Protein AF-A0A0K0FLI2-F1 (afdb_monomer_lite)

Sequence (120 aa):
MCEKKDHDNLKLSVKNQPKSKFFTDGSKKLLEVIPSADKFKEALSKLDSSKRKTILESLKEYKTSTTLSYLDLFKKLIPLIKQNESTIILGIALYIKEEDKVKFLIECVKSGIIGNEATH

Organism: Strongyloides venezuelensis (NCBI:txid75913)

Secondary structure (DSSP, 8-state):
---------------------S-SSHHHHHHHTSPPHHHHHHHHHHS-HHHHHHHHHHHHHHHH-SS--HHHHHHHHTTTS-GGGHHHHHHHTTTS-HHHHHHHHHHHHHTTSS------

Structure (mmCIF, N/CA/C/O backbone):
data_AF-A0A0K0FLI2-F1
#
_entry.id   AF-A0A0K0FLI2-F1
#
loop_
_atom_site.group_PDB
_atom_site.id
_atom_site.type_symbol
_atom_site.label_atom_id
_atom_site.label_alt_id
_atom_site.label_comp_id
_atom_site.label_asym_id
_atom_site.label_entity_id
_atom_site.label_seq_id
_atom_site.pdbx_PDB_ins_code
_atom_site.Cartn_x
_atom_site.Cartn_y
_atom_site.Cartn_z
_atom_site.occupancy
_atom_site.B_iso_or_equiv
_atom_site.auth_seq_id
_atom_site.auth_comp_id
_atom_site.auth_asym_id
_atom_site.auth_atom_id
_atom_site.pdbx_PDB_model_num
ATOM 1 N N . MET A 1 1 ? 29.972 66.907 7.747 1.00 38.59 1 MET A N 1
ATOM 2 C CA . MET A 1 1 ? 28.860 66.479 6.868 1.00 38.59 1 MET A CA 1
ATOM 3 C C . MET A 1 1 ? 29.135 65.027 6.495 1.00 38.59 1 MET A C 1
ATOM 5 O O . MET A 1 1 ? 30.050 64.789 5.727 1.00 38.59 1 MET A O 1
ATOM 9 N N . CYS A 1 2 ? 28.724 64.061 7.317 1.00 35.78 2 CYS A N 1
ATOM 10 C CA . CYS A 1 2 ? 27.422 63.367 7.298 1.00 35.78 2 CYS A CA 1
ATOM 11 C C . CYS A 1 2 ? 27.119 62.621 5.981 1.00 35.78 2 CYS A C 1
ATOM 13 O O . CYS A 1 2 ? 26.736 63.236 4.994 1.00 35.78 2 CYS A O 1
ATOM 15 N N . GLU A 1 3 ? 27.297 61.294 6.073 1.00 44.06 3 GLU A N 1
ATOM 16 C CA . GLU A 1 3 ? 26.435 60.187 5.609 1.00 44.06 3 GLU A CA 1
ATOM 17 C C . GLU A 1 3 ? 26.024 60.051 4.132 1.00 44.06 3 GLU A C 1
ATOM 19 O O . GLU A 1 3 ? 25.184 60.806 3.651 1.00 44.06 3 GLU A O 1
ATOM 24 N N . LYS A 1 4 ? 26.465 58.939 3.507 1.00 48.22 4 LYS A N 1
ATOM 25 C CA . LYS A 1 4 ? 25.641 57.933 2.779 1.00 48.22 4 LYS A CA 1
ATOM 26 C C . LYS A 1 4 ? 26.310 56.543 2.996 1.00 48.22 4 LYS A C 1
ATOM 28 O O . LYS A 1 4 ? 27.511 56.469 2.766 1.00 48.22 4 LYS A O 1
ATOM 33 N N . LYS A 1 5 ? 25.747 55.490 3.630 1.00 47.75 5 LYS A N 1
ATOM 34 C CA . LYS A 1 5 ? 24.505 54.700 3.376 1.00 47.75 5 LYS A CA 1
ATOM 35 C C . LYS A 1 5 ? 24.570 54.067 1.966 1.00 47.75 5 LYS A C 1
ATOM 37 O O . LYS A 1 5 ? 24.867 54.794 1.028 1.00 47.75 5 LYS A O 1
ATOM 42 N N . ASP A 1 6 ? 24.470 52.759 1.708 1.00 51.62 6 ASP A N 1
ATOM 43 C CA . ASP A 1 6 ? 23.765 51.617 2.317 1.00 51.62 6 ASP A CA 1
ATOM 44 C C . ASP A 1 6 ? 24.543 50.320 1.949 1.00 51.62 6 ASP A C 1
ATOM 46 O O . ASP A 1 6 ? 25.111 50.230 0.864 1.00 51.62 6 ASP A O 1
ATOM 50 N N . HIS A 1 7 ? 24.813 49.394 2.872 1.00 50.16 7 HIS A N 1
ATOM 51 C CA . HIS A 1 7 ? 23.965 48.259 3.266 1.00 50.16 7 HIS A CA 1
ATOM 52 C C . HIS A 1 7 ? 23.651 47.264 2.132 1.00 50.16 7 HIS A C 1
ATOM 54 O O . HIS A 1 7 ? 22.953 47.573 1.168 1.00 50.16 7 HIS A O 1
ATOM 60 N N . ASP A 1 8 ? 24.175 46.050 2.314 1.00 52.66 8 ASP A N 1
ATOM 61 C CA . ASP A 1 8 ? 23.828 44.803 1.648 1.00 52.66 8 ASP A CA 1
ATOM 62 C C . ASP A 1 8 ? 22.393 44.742 1.120 1.00 52.66 8 ASP A C 1
ATOM 64 O O . ASP A 1 8 ? 21.415 44.847 1.864 1.00 52.66 8 ASP A O 1
ATOM 68 N N . ASN A 1 9 ? 22.259 44.400 -0.159 1.00 47.34 9 ASN A N 1
ATOM 69 C CA . ASN A 1 9 ? 21.133 43.576 -0.557 1.00 47.34 9 ASN A CA 1
ATOM 70 C C . ASN A 1 9 ? 21.556 42.604 -1.654 1.00 47.34 9 ASN A C 1
ATOM 72 O O . ASN A 1 9 ? 21.529 42.895 -2.852 1.00 47.34 9 ASN A O 1
ATOM 76 N N . LEU A 1 10 ? 21.961 41.425 -1.183 1.00 47.56 10 LEU A N 1
ATOM 77 C CA . LEU A 1 10 ? 21.961 40.165 -1.903 1.00 47.56 10 LEU A CA 1
ATOM 78 C C . LEU A 1 10 ? 20.612 40.001 -2.615 1.00 47.56 10 LEU A C 1
ATOM 80 O O . LEU A 1 10 ? 19.655 39.452 -2.071 1.00 47.56 10 LEU A O 1
ATOM 84 N N . LYS A 1 11 ? 20.532 40.463 -3.863 1.00 42.78 11 LYS A N 1
ATOM 85 C CA . LYS A 1 11 ? 19.390 40.194 -4.729 1.00 42.78 11 LYS A CA 1
ATOM 86 C C . LYS A 1 11 ? 19.498 38.753 -5.214 1.00 42.78 11 LYS A C 1
ATOM 88 O O . LYS A 1 11 ? 19.854 38.488 -6.361 1.00 42.78 11 LYS A O 1
ATOM 93 N N . LEU A 1 12 ? 19.185 37.822 -4.313 1.00 45.50 12 LEU A N 1
ATOM 94 C CA . LEU A 1 12 ? 18.904 36.429 -4.620 1.00 45.50 12 LEU A CA 1
ATOM 95 C C . LEU A 1 12 ? 17.653 36.415 -5.502 1.00 45.50 12 LEU A C 1
ATOM 97 O O . LEU A 1 12 ? 16.519 36.315 -5.037 1.00 45.50 12 LEU A O 1
ATOM 101 N N . SER A 1 13 ? 17.857 36.600 -6.804 1.00 50.81 13 SER A N 1
ATOM 102 C CA . SER A 1 13 ? 16.811 36.384 -7.790 1.00 50.81 13 SER A CA 1
ATOM 103 C C . SER A 1 13 ? 16.547 34.888 -7.842 1.00 50.81 13 SER A C 1
ATOM 105 O O . SER A 1 13 ? 17.166 34.150 -8.603 1.00 50.81 13 SER A O 1
ATOM 107 N N . VAL A 1 14 ? 15.601 34.458 -7.007 1.00 51.88 14 VAL A N 1
ATOM 108 C CA . VAL A 1 14 ? 14.818 33.239 -7.184 1.00 51.88 14 VAL A CA 1
ATOM 109 C C . VAL A 1 14 ? 14.149 33.346 -8.550 1.00 51.88 14 VAL A C 1
ATOM 111 O O . VAL A 1 14 ? 13.062 33.899 -8.698 1.00 51.88 14 VAL A O 1
ATOM 114 N N . LYS A 1 15 ? 14.833 32.870 -9.588 1.00 44.56 15 LYS A N 1
ATOM 115 C CA . LYS A 1 15 ? 14.222 32.626 -10.885 1.00 44.56 15 LYS A CA 1
ATOM 116 C C . LYS A 1 15 ? 14.643 31.262 -11.386 1.00 44.56 15 LYS A C 1
ATOM 118 O O . LYS A 1 15 ? 15.727 31.066 -11.915 1.00 44.56 15 LYS A O 1
ATOM 123 N N . ASN A 1 16 ? 13.655 30.381 -11.270 1.00 45.38 16 ASN A N 1
ATOM 124 C CA . ASN A 1 16 ? 13.433 29.232 -12.123 1.00 45.38 16 ASN A CA 1
ATOM 125 C C . ASN A 1 16 ? 14.431 28.099 -11.910 1.00 45.38 16 ASN A C 1
ATOM 127 O O . ASN A 1 16 ? 15.305 27.848 -12.736 1.00 45.38 16 ASN A O 1
ATOM 131 N N . GLN A 1 17 ? 14.179 27.320 -10.851 1.00 47.25 17 GLN A N 1
ATOM 132 C CA . GLN A 1 17 ? 14.424 25.886 -10.958 1.00 47.25 17 GLN A CA 1
ATOM 133 C C . GLN A 1 17 ? 13.852 25.412 -12.304 1.00 47.25 17 GLN A C 1
ATOM 135 O O . GLN A 1 17 ? 12.684 25.700 -12.604 1.00 47.25 17 GLN A O 1
ATOM 140 N N . PRO A 1 18 ? 14.644 24.728 -13.143 1.00 47.03 18 PRO A N 1
ATOM 141 C CA . PRO A 1 18 ? 14.106 24.125 -14.340 1.00 47.03 18 PRO A CA 1
ATOM 142 C C . PRO A 1 18 ? 13.037 23.131 -13.893 1.00 47.03 18 PRO A C 1
ATOM 144 O O . PRO A 1 18 ? 13.320 22.177 -13.170 1.00 47.03 18 PRO A O 1
ATOM 147 N N . LYS A 1 19 ? 11.792 23.396 -14.311 1.00 46.28 19 LYS A N 1
ATOM 148 C CA . LYS A 1 19 ? 10.703 22.419 -14.347 1.00 46.28 19 LYS A CA 1
ATOM 149 C C . LYS A 1 19 ? 11.311 21.109 -14.828 1.00 46.28 19 LYS A C 1
ATOM 151 O O . LYS A 1 19 ? 11.750 21.040 -15.976 1.00 46.28 19 LYS A O 1
ATOM 156 N N . SER A 1 20 ? 11.389 20.134 -13.927 1.00 45.09 20 SER A N 1
ATOM 157 C CA . SER A 1 20 ? 11.883 18.789 -14.192 1.00 45.09 20 SER A CA 1
ATOM 158 C C . SER A 1 20 ? 11.150 18.228 -15.414 1.00 45.09 20 SER A C 1
ATOM 160 O O . SER A 1 20 ? 10.017 17.768 -15.329 1.00 45.09 20 SER A O 1
ATOM 162 N N . LYS A 1 21 ? 11.779 18.352 -16.585 1.00 43.06 21 LYS A N 1
ATOM 163 C CA . LYS A 1 21 ? 11.312 17.832 -17.877 1.00 43.06 21 LYS A CA 1
ATOM 164 C C . LYS A 1 21 ? 11.874 16.430 -18.148 1.00 43.06 21 LYS A C 1
ATOM 166 O O . LYS A 1 21 ? 11.896 15.995 -19.289 1.00 43.06 21 LYS A O 1
ATOM 171 N N . PHE A 1 22 ? 12.319 15.717 -17.113 1.00 39.97 22 PHE A N 1
ATOM 172 C CA . PHE A 1 22 ? 13.012 14.429 -17.253 1.00 39.97 22 PHE A CA 1
ATOM 173 C C . PHE A 1 22 ? 12.169 13.194 -16.898 1.00 39.97 22 PHE A C 1
ATOM 175 O O . PHE A 1 22 ? 12.704 12.100 -16.774 1.00 39.97 22 PHE A O 1
ATOM 182 N N . PHE A 1 23 ? 10.847 13.333 -16.783 1.00 47.28 23 PHE A N 1
ATOM 183 C CA . PHE A 1 23 ? 9.948 12.229 -16.420 1.00 47.28 23 PHE A CA 1
ATOM 184 C C . PHE A 1 23 ? 8.704 12.182 -17.321 1.00 47.28 23 PHE A C 1
ATOM 186 O O . PHE A 1 23 ? 7.579 12.164 -16.834 1.00 47.28 23 PHE A O 1
ATOM 193 N N . THR A 1 24 ? 8.853 12.254 -18.646 1.00 48.06 24 THR A N 1
ATOM 194 C CA . THR A 1 24 ? 7.676 12.358 -19.537 1.00 48.06 24 THR A CA 1
ATOM 195 C C . THR A 1 24 ? 7.187 11.052 -20.146 1.00 48.06 24 THR A C 1
ATOM 197 O O . THR A 1 24 ? 6.032 11.031 -20.561 1.00 48.06 24 THR A O 1
ATOM 200 N N . ASP A 1 25 ? 7.987 9.983 -20.165 1.00 53.75 25 ASP A N 1
ATOM 201 C CA . ASP A 1 25 ? 7.592 8.723 -20.819 1.00 53.75 25 ASP A CA 1
ATOM 202 C C . ASP A 1 25 ? 7.345 7.587 -19.811 1.00 53.75 25 ASP A C 1
ATOM 204 O O . ASP A 1 25 ? 6.202 7.197 -19.574 1.00 53.75 25 ASP A O 1
ATOM 208 N N . GLY A 1 26 ? 8.382 7.155 -19.082 1.00 57.56 26 GLY A N 1
ATOM 209 C CA . GLY A 1 26 ? 8.262 6.067 -18.100 1.00 57.56 26 GLY A CA 1
ATOM 210 C C . GLY A 1 26 ? 7.288 6.357 -16.950 1.00 57.56 26 GLY A C 1
ATOM 211 O O . GLY A 1 26 ? 6.578 5.467 -16.496 1.00 57.56 26 GLY A O 1
ATOM 212 N N . SER A 1 27 ? 7.184 7.611 -16.507 1.00 63.72 27 SER A N 1
ATOM 213 C CA . SER A 1 27 ? 6.269 7.999 -15.425 1.00 63.72 27 SER A CA 1
ATOM 214 C C . SER A 1 27 ? 4.801 7.977 -15.833 1.00 63.72 27 SER A C 1
ATOM 216 O O . SER A 1 27 ? 3.955 7.680 -14.997 1.00 63.72 27 SER A O 1
ATOM 218 N N . LYS A 1 28 ? 4.488 8.256 -17.105 1.00 66.12 28 LYS A N 1
ATOM 219 C CA . LYS A 1 28 ? 3.119 8.116 -17.619 1.00 66.12 28 LYS A CA 1
ATOM 220 C C . LYS A 1 28 ? 2.729 6.647 -17.678 1.00 66.12 28 LYS A C 1
ATOM 222 O O . LYS A 1 28 ? 1.674 6.289 -17.170 1.00 66.12 28 LYS A O 1
ATOM 227 N N . LYS A 1 29 ? 3.651 5.805 -18.146 1.00 70.56 29 LYS A N 1
ATOM 228 C CA . LYS A 1 29 ? 3.504 4.348 -18.150 1.00 70.56 29 LYS A CA 1
ATOM 229 C C . LYS A 1 29 ? 3.277 3.775 -16.747 1.00 70.56 29 LYS A C 1
ATOM 231 O O . LYS A 1 29 ? 2.492 2.851 -16.574 1.00 70.56 29 LYS A O 1
ATOM 236 N N . LEU A 1 30 ? 3.903 4.362 -15.721 1.00 72.88 30 LEU A N 1
ATOM 237 C CA . LEU A 1 30 ? 3.651 3.993 -14.324 1.00 72.88 30 LEU A CA 1
ATOM 238 C C . LEU A 1 30 ? 2.241 4.369 -13.848 1.00 72.88 30 LEU A C 1
ATOM 240 O O . LEU A 1 30 ? 1.644 3.644 -13.059 1.00 72.88 30 LEU A O 1
ATOM 244 N N . LEU A 1 31 ? 1.683 5.485 -14.314 1.00 76.12 31 LEU A N 1
ATOM 245 C CA . LEU A 1 31 ? 0.300 5.835 -13.982 1.00 76.12 31 LEU A CA 1
ATOM 246 C C . LEU A 1 31 ? -0.699 4.881 -14.654 1.00 76.12 31 LEU A C 1
ATOM 248 O O . LEU A 1 31 ? -1.748 4.610 -14.078 1.00 76.12 31 LEU A O 1
ATOM 252 N N . GLU A 1 32 ? -0.357 4.331 -15.822 1.00 79.44 32 GLU A N 1
ATOM 253 C CA . GLU A 1 32 ? -1.178 3.340 -16.531 1.00 79.44 32 GLU A CA 1
ATOM 254 C C . GLU A 1 32 ? -1.219 1.972 -15.836 1.00 79.44 32 GLU A C 1
ATOM 256 O O . GLU A 1 32 ? -2.195 1.242 -15.997 1.00 79.44 32 GLU A O 1
ATOM 261 N N . VAL A 1 33 ? -0.211 1.623 -15.020 1.00 82.38 33 VAL A N 1
ATOM 262 C CA . VAL A 1 33 ? -0.240 0.372 -14.236 1.00 82.38 33 VAL A CA 1
ATOM 263 C C . VAL A 1 33 ? -1.111 0.462 -12.982 1.00 82.38 33 VAL A C 1
ATOM 265 O O . VAL A 1 33 ? -1.342 -0.556 -12.327 1.00 82.38 33 VAL A O 1
ATOM 268 N N . ILE A 1 34 ? -1.601 1.654 -12.617 1.00 85.19 34 ILE A N 1
ATOM 269 C CA . ILE A 1 34 ? -2.507 1.798 -11.477 1.00 85.19 34 ILE A CA 1
ATOM 270 C C . ILE A 1 34 ? -3.829 1.090 -11.822 1.00 85.19 34 ILE A C 1
ATOM 272 O O . ILE A 1 34 ? -4.502 1.472 -12.781 1.00 85.19 34 ILE A O 1
ATOM 276 N N . PRO A 1 35 ? -4.252 0.079 -11.045 1.00 86.31 35 PRO A N 1
ATOM 277 C CA . PRO A 1 35 ? -5.502 -0.610 -11.297 1.00 86.31 35 PRO A CA 1
ATOM 278 C C . PRO A 1 35 ? -6.690 0.318 -11.044 1.00 86.31 35 PRO A C 1
ATOM 280 O O . PRO A 1 35 ? -6.641 1.235 -10.223 1.00 86.31 35 PRO A O 1
ATOM 283 N N . SER A 1 36 ? -7.809 0.024 -11.698 1.00 88.88 36 SER A N 1
ATOM 284 C CA . SER A 1 36 ? -9.081 0.679 -11.401 1.00 88.88 36 SER A CA 1
ATOM 285 C C . SER A 1 36 ? -9.488 0.453 -9.940 1.00 88.88 36 SER A C 1
ATOM 287 O O . SER A 1 36 ? -9.167 -0.578 -9.341 1.00 88.88 36 SER A O 1
ATOM 289 N N . ALA A 1 37 ? -10.263 1.386 -9.380 1.00 87.25 37 ALA A N 1
ATOM 290 C CA . ALA A 1 37 ? -10.738 1.296 -7.999 1.00 87.25 37 ALA A CA 1
ATOM 291 C C . ALA A 1 37 ? -11.492 -0.016 -7.705 1.00 87.25 37 ALA A C 1
ATOM 293 O O . ALA A 1 37 ? -11.349 -0.562 -6.613 1.00 87.25 37 ALA A O 1
ATOM 294 N N . ASP A 1 38 ? -12.241 -0.558 -8.669 1.00 89.31 38 ASP A N 1
ATOM 295 C CA . ASP A 1 38 ? -12.904 -1.861 -8.540 1.00 89.31 38 ASP A CA 1
ATOM 296 C C . ASP A 1 38 ? -11.922 -3.026 -8.418 1.00 89.31 38 ASP A C 1
ATOM 298 O O . ASP A 1 38 ? -12.057 -3.838 -7.506 1.00 89.31 38 ASP A O 1
ATOM 302 N N . LYS A 1 39 ? -10.871 -3.069 -9.247 1.00 88.12 39 LYS A N 1
ATOM 303 C CA . LYS A 1 39 ? -9.826 -4.099 -9.134 1.00 88.12 39 LYS A CA 1
ATOM 304 C C . LYS A 1 39 ? -9.089 -4.018 -7.802 1.00 88.12 39 LYS A C 1
ATOM 306 O O . LYS A 1 39 ? -8.784 -5.046 -7.204 1.00 88.12 39 LYS A O 1
ATOM 311 N N . PHE A 1 40 ? -8.840 -2.805 -7.311 1.00 88.56 40 PHE A N 1
ATOM 312 C CA . PHE A 1 40 ? -8.271 -2.609 -5.982 1.00 88.56 40 PHE A CA 1
ATOM 313 C C . PHE A 1 40 ? -9.198 -3.132 -4.875 1.00 88.56 40 PHE A C 1
ATOM 315 O O . PHE A 1 40 ? -8.742 -3.852 -3.989 1.00 88.56 40 PHE A O 1
ATOM 322 N N . LYS A 1 41 ? -10.501 -2.824 -4.933 1.00 88.06 41 LYS A N 1
ATOM 323 C CA . LYS A 1 41 ? -11.494 -3.334 -3.972 1.00 88.06 41 LYS A CA 1
ATOM 324 C C . LYS A 1 41 ? -11.599 -4.856 -4.011 1.00 88.06 41 LYS A C 1
ATOM 326 O O . LYS A 1 41 ? -11.657 -5.481 -2.955 1.00 88.06 41 LYS A O 1
ATOM 331 N N . GLU A 1 42 ? -11.597 -5.448 -5.201 1.00 89.88 42 GLU A N 1
ATOM 332 C CA . GLU A 1 42 ? -11.631 -6.899 -5.368 1.00 89.88 42 GLU A CA 1
ATOM 333 C C . GLU A 1 42 ? -10.381 -7.550 -4.761 1.00 89.88 42 GLU A C 1
ATOM 335 O O . GLU A 1 42 ? -10.493 -8.509 -3.997 1.00 89.88 42 GLU A O 1
ATOM 340 N N . ALA A 1 43 ? -9.197 -6.990 -5.024 1.00 87.62 43 ALA A N 1
ATOM 341 C CA . ALA A 1 43 ? -7.946 -7.468 -4.442 1.00 87.62 43 ALA A CA 1
ATOM 342 C C . ALA A 1 43 ? -7.939 -7.326 -2.908 1.00 87.62 43 ALA A C 1
ATOM 344 O O . ALA A 1 43 ? -7.612 -8.277 -2.203 1.00 87.62 43 ALA A O 1
ATOM 345 N N . LEU A 1 44 ? -8.410 -6.196 -2.369 1.00 86.56 44 LEU A N 1
ATOM 346 C CA . LEU A 1 44 ? -8.600 -6.022 -0.925 1.00 86.56 44 LEU A CA 1
ATOM 347 C C . LEU A 1 44 ? -9.600 -7.019 -0.326 1.00 86.56 44 LEU A C 1
ATOM 349 O O . LEU A 1 44 ? -9.468 -7.367 0.844 1.00 86.56 44 LEU A O 1
ATOM 353 N N . SER A 1 45 ? -10.607 -7.460 -1.082 1.00 86.38 45 SER A N 1
ATOM 354 C CA . SER A 1 45 ? -11.591 -8.440 -0.611 1.00 86.38 45 SER A CA 1
ATOM 355 C 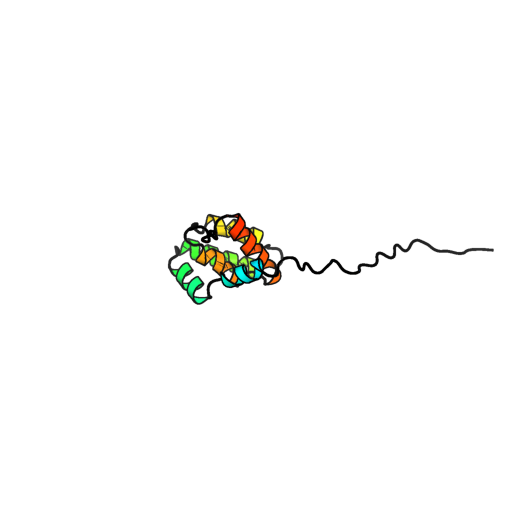C . SER A 1 45 ? -11.028 -9.857 -0.515 1.00 86.38 45 SER A C 1
ATOM 357 O O . SER A 1 45 ? -11.567 -10.658 0.246 1.00 86.38 45 SER A O 1
ATOM 359 N N . LYS A 1 46 ? -9.981 -10.173 -1.283 1.00 87.00 46 LYS A N 1
ATOM 360 C CA . LYS A 1 46 ? -9.263 -11.460 -1.227 1.00 87.00 46 LYS A CA 1
ATOM 361 C C . LYS A 1 46 ? -8.236 -11.497 -0.094 1.00 87.00 46 LYS A C 1
ATOM 363 O O . LYS A 1 46 ? -7.780 -12.567 0.300 1.00 87.00 46 LYS A O 1
ATOM 368 N N . LEU A 1 47 ? -7.887 -10.324 0.424 1.00 84.69 47 LEU A N 1
ATOM 369 C CA . LEU A 1 47 ? -6.931 -10.144 1.494 1.00 84.69 47 LEU A CA 1
ATOM 370 C C . LEU A 1 47 ? -7.568 -10.445 2.859 1.00 84.69 47 LEU A C 1
ATOM 372 O O . LEU A 1 47 ? -8.757 -10.213 3.084 1.00 84.69 47 LEU A O 1
ATOM 376 N N . ASP A 1 48 ? -6.751 -10.921 3.794 1.00 88.69 48 ASP A N 1
ATOM 377 C CA . ASP A 1 48 ? -7.201 -11.239 5.147 1.00 88.69 48 ASP A CA 1
ATOM 378 C C . ASP A 1 48 ? -7.860 -10.024 5.825 1.00 88.69 48 ASP A C 1
ATOM 380 O O . ASP A 1 48 ? -7.371 -8.894 5.708 1.00 88.69 48 ASP A O 1
ATOM 384 N N . SER A 1 49 ? -8.957 -10.243 6.556 1.00 86.50 49 SER A N 1
ATOM 385 C CA . SER A 1 49 ? -9.752 -9.163 7.161 1.00 86.50 49 SER A CA 1
ATOM 386 C C . SER A 1 49 ? -8.904 -8.253 8.056 1.00 86.50 49 SER A C 1
ATOM 388 O O . SER A 1 49 ? -9.067 -7.029 8.025 1.00 86.50 49 SER A O 1
ATOM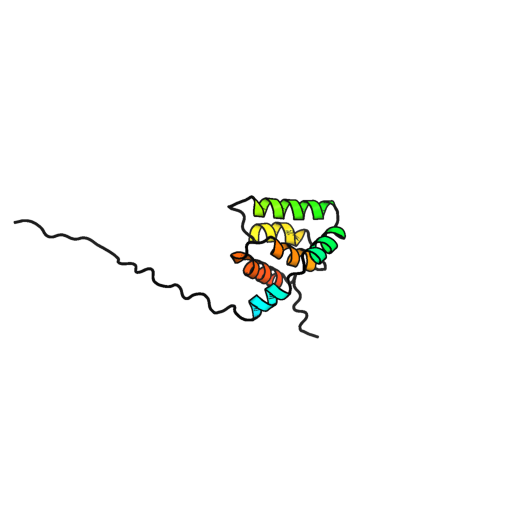 390 N N . SER A 1 50 ? -7.947 -8.836 8.787 1.00 88.00 50 SER A N 1
ATOM 391 C CA . SER A 1 50 ? -7.016 -8.093 9.642 1.00 88.00 50 SER A CA 1
ATOM 392 C C . SER A 1 50 ? -6.111 -7.171 8.820 1.00 88.00 50 SER A C 1
ATOM 394 O O . SER A 1 50 ? -6.072 -5.960 9.040 1.00 88.00 50 SER A O 1
ATOM 396 N N . LYS A 1 51 ? -5.467 -7.714 7.781 1.00 87.06 51 LYS A N 1
ATOM 397 C CA . LYS A 1 51 ? -4.580 -6.940 6.907 1.00 87.06 51 LYS A CA 1
ATOM 398 C C . LYS A 1 51 ? -5.337 -5.858 6.133 1.00 87.06 51 LYS A C 1
ATOM 400 O O . LYS A 1 51 ? -4.849 -4.738 6.000 1.00 87.06 51 LYS A O 1
ATOM 405 N N . ARG A 1 52 ? -6.551 -6.164 5.662 1.00 88.88 52 ARG A N 1
ATOM 406 C CA . ARG A 1 52 ? -7.413 -5.223 4.936 1.00 88.88 52 ARG A CA 1
ATOM 407 C C . ARG A 1 52 ? -7.741 -4.033 5.823 1.00 88.88 52 ARG A C 1
ATOM 409 O O . ARG A 1 52 ? -7.662 -2.892 5.373 1.00 88.88 52 ARG A O 1
ATOM 416 N N . LYS A 1 53 ? -8.074 -4.299 7.088 1.00 89.62 53 LYS A N 1
ATOM 417 C CA . LYS A 1 53 ? -8.324 -3.260 8.084 1.00 89.62 53 LYS A CA 1
ATOM 418 C C . LYS A 1 53 ? -7.085 -2.382 8.277 1.00 89.62 53 LYS A C 1
ATOM 420 O O . LYS A 1 53 ? -7.202 -1.167 8.156 1.00 89.62 53 LYS A O 1
ATOM 425 N N . THR A 1 54 ? -5.900 -2.975 8.443 1.00 90.19 54 THR A N 1
ATOM 426 C CA . THR A 1 54 ? -4.643 -2.220 8.585 1.00 90.19 54 THR A CA 1
ATOM 427 C C . THR A 1 54 ? -4.331 -1.343 7.370 1.00 90.19 54 THR A C 1
ATOM 429 O O . THR A 1 54 ? -3.914 -0.196 7.539 1.00 90.19 54 THR A O 1
ATOM 432 N N . ILE A 1 55 ? -4.557 -1.840 6.149 1.00 89.06 55 ILE A N 1
ATOM 433 C CA . ILE A 1 55 ? -4.354 -1.057 4.922 1.00 89.06 55 ILE A CA 1
ATOM 434 C C . ILE A 1 55 ? -5.301 0.144 4.898 1.00 89.06 55 ILE A C 1
ATOM 436 O O . ILE A 1 55 ? -4.855 1.274 4.711 1.00 89.06 55 ILE A O 1
ATOM 440 N N . LEU A 1 56 ? -6.596 -0.079 5.135 1.00 89.06 56 LEU A N 1
ATOM 441 C CA . LEU A 1 56 ? -7.599 0.987 5.136 1.00 89.06 56 LEU A CA 1
ATOM 442 C C . LEU A 1 56 ? -7.350 2.024 6.239 1.00 89.06 56 LEU A C 1
ATOM 444 O O . LEU A 1 56 ? -7.479 3.221 5.982 1.00 89.06 56 LEU A O 1
ATOM 448 N N . GLU A 1 57 ? -6.963 1.591 7.441 1.00 90.75 57 GLU A N 1
ATOM 449 C CA . GLU A 1 57 ? -6.600 2.495 8.537 1.00 90.75 57 GLU A CA 1
ATOM 450 C C . GLU A 1 57 ? -5.365 3.329 8.191 1.00 90.75 57 GLU A C 1
ATOM 452 O O . GLU A 1 57 ? -5.396 4.543 8.367 1.00 90.75 57 GLU A O 1
ATOM 457 N N . SER A 1 58 ? -4.324 2.726 7.612 1.00 89.31 58 SER A N 1
ATOM 458 C CA . SER A 1 58 ? -3.106 3.455 7.225 1.00 89.31 58 SER A CA 1
ATOM 459 C C . SER A 1 58 ? -3.364 4.449 6.087 1.00 89.31 58 SER A C 1
ATOM 461 O O . SER A 1 58 ? -2.849 5.564 6.105 1.00 89.31 58 SER A O 1
ATOM 463 N N . LEU A 1 59 ? -4.202 4.083 5.110 1.00 88.31 59 LEU A N 1
ATOM 464 C CA . LEU A 1 59 ? -4.639 4.989 4.043 1.00 88.31 59 LEU A CA 1
ATOM 465 C C . LEU A 1 59 ? -5.442 6.170 4.596 1.00 88.31 59 LEU A C 1
ATOM 467 O O . LEU A 1 59 ? -5.255 7.309 4.164 1.00 88.31 59 LEU A O 1
ATOM 471 N N . LYS A 1 60 ? -6.339 5.903 5.552 1.00 88.69 60 LYS A N 1
ATOM 472 C CA . LYS A 1 60 ? -7.119 6.938 6.232 1.00 88.69 60 LYS A CA 1
ATOM 473 C C . LYS A 1 60 ? -6.203 7.872 7.016 1.00 88.69 60 LYS A C 1
ATOM 475 O O . LYS A 1 60 ? -6.317 9.080 6.849 1.00 88.69 60 LYS A O 1
ATOM 480 N N . GLU A 1 61 ? -5.282 7.310 7.795 1.00 89.19 61 GLU A N 1
ATOM 481 C CA . GLU A 1 61 ? -4.283 8.036 8.579 1.00 89.19 61 GLU A CA 1
ATOM 482 C C . GLU A 1 61 ? -3.446 8.957 7.684 1.00 89.19 61 GLU A C 1
ATOM 484 O O . GLU A 1 61 ? -3.374 10.156 7.949 1.00 89.19 61 GLU A O 1
ATOM 489 N N . TYR A 1 62 ? -2.928 8.446 6.562 1.00 87.56 62 TYR A N 1
ATOM 490 C CA . TYR A 1 62 ? -2.209 9.242 5.562 1.00 87.56 62 TYR A CA 1
ATOM 491 C C . TYR A 1 62 ? -3.062 10.381 4.982 1.00 87.56 62 TYR A C 1
ATOM 493 O O . TYR A 1 62 ? -2.571 11.492 4.808 1.00 87.56 62 TYR A O 1
ATOM 501 N N . LYS A 1 63 ? -4.353 10.142 4.710 1.00 83.44 63 LYS A N 1
ATOM 502 C CA . LYS A 1 63 ? -5.255 11.189 4.203 1.00 83.44 63 LYS A CA 1
ATOM 503 C C . LYS A 1 63 ? -5.555 12.277 5.230 1.00 83.44 63 LYS A C 1
ATOM 505 O O . LYS A 1 63 ? -5.731 13.431 4.850 1.00 83.44 63 LYS A O 1
ATOM 510 N N . THR A 1 64 ? -5.685 11.907 6.500 1.00 84.12 64 THR A N 1
ATOM 511 C CA . THR A 1 64 ? -6.021 12.842 7.584 1.00 84.12 64 THR A CA 1
ATOM 512 C C . THR A 1 64 ? -4.806 13.574 8.134 1.00 84.12 64 THR A C 1
ATOM 514 O O . THR A 1 64 ? -4.950 14.633 8.736 1.00 84.12 64 THR A O 1
ATOM 517 N N . SER A 1 65 ? -3.618 13.008 7.951 1.00 81.38 65 SER A N 1
ATOM 518 C CA . SER A 1 65 ? -2.395 13.507 8.551 1.00 81.38 65 SER A CA 1
ATOM 519 C C . SER A 1 65 ? -1.641 14.407 7.574 1.00 81.38 65 SER A C 1
ATOM 521 O O . SER A 1 65 ? -1.381 14.054 6.425 1.00 81.38 65 SER A O 1
ATOM 523 N N . THR A 1 66 ? -1.285 15.606 8.024 1.00 75.31 66 THR A N 1
ATOM 524 C CA . THR A 1 66 ? -0.560 16.597 7.214 1.00 75.31 66 THR A CA 1
ATOM 525 C C . THR A 1 66 ? 0.950 16.373 7.208 1.00 75.31 66 THR A C 1
ATOM 527 O O . THR A 1 66 ? 1.639 16.912 6.346 1.00 75.31 66 THR A O 1
ATOM 530 N N . THR A 1 67 ? 1.462 15.561 8.134 1.00 81.38 67 THR A N 1
ATOM 531 C CA . THR A 1 67 ? 2.896 15.304 8.341 1.00 81.38 67 THR A CA 1
ATOM 532 C C . THR A 1 67 ? 3.367 13.973 7.758 1.00 81.38 67 THR A C 1
ATOM 534 O O . THR A 1 67 ? 4.567 13.741 7.628 1.00 81.38 67 THR A O 1
ATOM 537 N N . LEU A 1 68 ? 2.433 13.090 7.403 1.00 82.75 68 LEU A N 1
ATOM 538 C CA . LEU A 1 68 ? 2.719 11.723 6.989 1.00 82.75 68 LEU A CA 1
ATOM 539 C C . LEU A 1 68 ? 3.105 11.686 5.507 1.00 82.75 68 LEU A C 1
ATOM 541 O O . LEU A 1 68 ? 2.361 12.134 4.633 1.00 82.75 68 LEU A O 1
ATOM 545 N N . SER A 1 69 ? 4.296 11.162 5.225 1.00 86.31 69 SER A N 1
ATOM 546 C CA . SER A 1 69 ? 4.816 11.039 3.862 1.00 86.31 69 SER A CA 1
ATOM 547 C C . SER A 1 69 ? 4.390 9.720 3.219 1.00 86.31 69 SER A C 1
ATOM 549 O O . SER A 1 69 ? 4.144 8.726 3.906 1.00 86.31 69 SER A O 1
ATOM 551 N N . TYR A 1 70 ? 4.363 9.681 1.884 1.00 84.56 70 TYR A N 1
ATOM 552 C CA . TYR A 1 70 ? 4.082 8.454 1.131 1.00 84.56 70 TYR A CA 1
ATOM 553 C C . TYR A 1 70 ? 5.079 7.331 1.469 1.00 84.56 70 TYR A C 1
ATOM 555 O O . TYR A 1 70 ? 4.715 6.161 1.411 1.00 84.56 70 TYR A O 1
ATOM 563 N N . LEU A 1 71 ? 6.317 7.676 1.855 1.00 86.25 71 LEU A N 1
ATOM 564 C CA . LEU A 1 71 ? 7.344 6.713 2.273 1.00 86.25 71 LEU A CA 1
ATOM 565 C C . LEU A 1 71 ? 6.993 6.009 3.583 1.00 86.25 71 LEU A C 1
ATOM 567 O O . LEU A 1 71 ? 7.314 4.837 3.756 1.00 86.25 71 LEU A O 1
ATOM 571 N N . ASP A 1 72 ? 6.358 6.719 4.508 1.00 88.44 72 ASP A N 1
ATOM 572 C CA . ASP A 1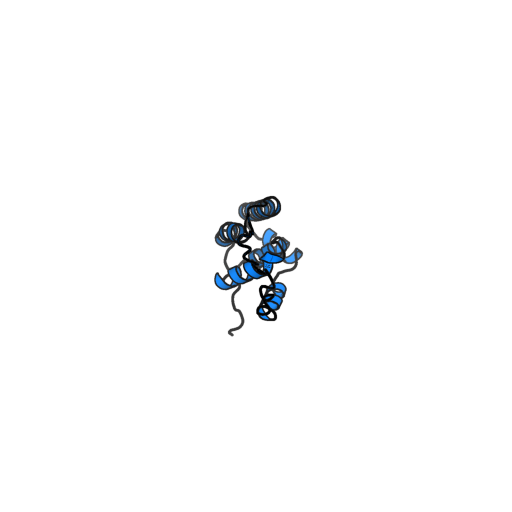 72 ? 5.975 6.159 5.802 1.00 88.44 72 ASP A CA 1
ATOM 573 C C . ASP A 1 72 ? 4.832 5.151 5.611 1.00 88.44 72 ASP A C 1
ATOM 575 O O . ASP A 1 72 ? 4.900 4.004 6.056 1.00 88.44 72 ASP A O 1
ATOM 579 N N . LEU A 1 73 ? 3.854 5.534 4.780 1.00 86.94 73 LEU A N 1
ATOM 580 C CA . LEU A 1 73 ? 2.790 4.648 4.322 1.00 86.94 73 LEU A CA 1
ATOM 581 C C . LEU A 1 73 ? 3.351 3.428 3.575 1.00 86.94 73 LEU A C 1
ATOM 583 O O . LEU A 1 73 ? 2.935 2.302 3.833 1.00 86.94 73 LEU A O 1
ATOM 587 N N . PHE A 1 74 ? 4.329 3.629 2.691 1.00 86.94 74 PHE A N 1
ATOM 588 C CA . PHE A 1 74 ? 5.001 2.551 1.971 1.00 86.94 74 PHE A CA 1
ATOM 589 C C . PHE A 1 74 ? 5.664 1.563 2.941 1.00 86.94 74 PHE A C 1
ATOM 591 O O . PHE A 1 74 ? 5.355 0.374 2.914 1.00 86.94 74 PHE A O 1
ATOM 598 N N . LYS A 1 75 ? 6.494 2.045 3.872 1.00 87.69 75 LYS A N 1
ATOM 599 C CA . LYS A 1 75 ? 7.168 1.201 4.874 1.00 87.69 75 LYS A CA 1
ATOM 600 C C . LYS A 1 75 ? 6.194 0.416 5.754 1.00 87.69 75 LYS A C 1
ATOM 602 O O . LYS A 1 75 ? 6.518 -0.696 6.155 1.00 87.69 75 LYS A O 1
ATOM 607 N N . LYS A 1 76 ? 5.016 0.974 6.040 1.00 87.19 76 LYS A N 1
ATOM 608 C CA . LYS A 1 76 ? 3.968 0.315 6.831 1.00 87.19 76 LYS A CA 1
ATOM 609 C C . LYS A 1 76 ? 3.208 -0.741 6.025 1.00 87.19 76 LYS A C 1
ATOM 611 O O . LYS A 1 76 ? 2.888 -1.797 6.562 1.00 87.19 76 LYS A O 1
ATOM 616 N N . LEU A 1 77 ? 2.925 -0.476 4.748 1.00 85.81 77 LEU A N 1
ATOM 617 C CA . LEU A 1 77 ? 2.056 -1.321 3.921 1.00 85.81 77 LEU A CA 1
ATOM 618 C C . LEU A 1 77 ? 2.791 -2.411 3.141 1.00 85.81 77 LEU A C 1
ATOM 620 O O . LEU A 1 77 ? 2.274 -3.523 3.046 1.00 85.81 77 LEU A O 1
ATOM 624 N N . ILE A 1 78 ? 3.993 -2.140 2.632 1.00 83.06 78 ILE A N 1
ATOM 625 C CA . ILE A 1 78 ? 4.781 -3.128 1.885 1.00 83.06 78 ILE A CA 1
ATOM 626 C C . ILE A 1 78 ? 5.026 -4.433 2.660 1.00 83.06 78 ILE A C 1
ATOM 628 O O . ILE A 1 78 ? 4.780 -5.483 2.078 1.00 83.06 78 ILE A O 1
ATOM 632 N N . PRO A 1 79 ? 5.431 -4.446 3.946 1.00 83.88 79 PRO A N 1
ATOM 633 C CA . PRO A 1 79 ? 5.649 -5.711 4.654 1.00 83.88 79 PRO A CA 1
ATOM 634 C C . PRO A 1 79 ? 4.356 -6.505 4.905 1.00 83.88 79 PRO A C 1
ATOM 636 O O . PRO A 1 79 ? 4.406 -7.710 5.147 1.00 83.88 79 PRO A O 1
ATOM 639 N N . LEU A 1 80 ? 3.188 -5.855 4.862 1.00 81.75 80 LEU A N 1
ATOM 640 C CA . LEU A 1 80 ? 1.894 -6.508 5.090 1.00 81.75 80 LEU A CA 1
ATOM 641 C C . LEU A 1 80 ? 1.365 -7.211 3.834 1.00 81.75 80 LEU A C 1
ATOM 643 O O . LEU A 1 80 ? 0.636 -8.213 3.936 1.00 81.75 80 LEU A O 1
ATOM 647 N N . ILE A 1 81 ? 1.723 -6.684 2.663 1.00 81.19 81 ILE A N 1
ATOM 648 C CA . ILE A 1 81 ? 1.231 -7.122 1.362 1.00 81.19 81 ILE A CA 1
ATOM 649 C C . ILE A 1 81 ? 2.271 -8.055 0.733 1.00 81.19 81 ILE A C 1
ATOM 651 O O . ILE A 1 81 ? 3.451 -7.735 0.645 1.00 81.19 81 ILE A O 1
ATOM 655 N N . LYS A 1 82 ? 1.845 -9.250 0.311 1.00 73.25 82 LYS A N 1
ATOM 656 C CA . LYS A 1 82 ? 2.759 -10.208 -0.330 1.00 73.25 82 LYS A CA 1
ATOM 657 C C . LYS A 1 82 ? 3.177 -9.690 -1.711 1.00 73.25 82 LYS A C 1
ATOM 659 O O . LYS A 1 82 ? 2.406 -9.001 -2.369 1.00 73.25 82 LYS A O 1
ATOM 664 N N . GLN A 1 83 ? 4.349 -10.107 -2.192 1.00 65.12 83 GLN A N 1
ATOM 665 C CA . GLN A 1 83 ? 4.852 -9.743 -3.527 1.00 65.12 83 GLN A CA 1
ATOM 666 C C . GLN A 1 83 ? 3.866 -10.101 -4.659 1.00 65.12 83 GLN A C 1
ATOM 668 O O . GLN A 1 83 ? 3.763 -9.378 -5.642 1.00 65.12 83 GLN A O 1
ATOM 673 N N . ASN A 1 84 ? 3.068 -11.160 -4.476 1.00 67.25 84 ASN A N 1
ATOM 674 C CA . ASN A 1 84 ? 2.035 -11.583 -5.429 1.00 67.25 84 ASN A CA 1
ATOM 675 C C . ASN A 1 84 ? 0.773 -10.691 -5.436 1.00 67.25 84 ASN A C 1
ATOM 677 O O . ASN A 1 84 ? -0.155 -10.932 -6.201 1.00 67.25 84 ASN A O 1
ATOM 681 N N . GLU A 1 85 ? 0.715 -9.676 -4.573 1.00 77.38 85 GLU A N 1
ATOM 682 C CA . GLU A 1 85 ? -0.418 -8.759 -4.420 1.00 77.38 85 GLU A CA 1
ATOM 683 C C . GLU A 1 85 ? -0.046 -7.328 -4.822 1.00 77.38 85 GLU A C 1
ATOM 685 O O . GLU A 1 85 ? -0.506 -6.335 -4.251 1.00 77.38 85 GLU A O 1
ATOM 690 N N . SER A 1 86 ? 0.763 -7.229 -5.878 1.00 81.25 86 SER A N 1
ATOM 691 C CA . SER A 1 86 ? 1.154 -5.982 -6.540 1.00 81.25 86 SER A CA 1
ATOM 692 C C . SER A 1 86 ? -0.046 -5.096 -6.893 1.00 81.25 86 SER A C 1
ATOM 694 O O . SER A 1 86 ? 0.043 -3.880 -6.769 1.00 81.25 86 SER A O 1
ATOM 696 N N . THR A 1 87 ? -1.207 -5.680 -7.218 1.00 85.56 87 THR A N 1
ATOM 697 C CA . THR A 1 87 ? -2.463 -4.941 -7.473 1.00 85.56 87 THR A CA 1
ATOM 698 C C . THR A 1 87 ? -2.898 -4.093 -6.273 1.00 85.56 87 THR A C 1
ATOM 700 O O . THR A 1 87 ? -3.404 -2.986 -6.443 1.00 85.56 87 THR A O 1
ATOM 703 N N . ILE A 1 88 ? -2.684 -4.570 -5.046 1.00 87.62 88 ILE A N 1
ATOM 704 C CA . ILE A 1 88 ? -3.051 -3.832 -3.831 1.00 87.62 88 ILE A CA 1
ATOM 705 C C . ILE A 1 88 ? -2.071 -2.683 -3.615 1.00 87.62 88 ILE A C 1
ATOM 707 O O . ILE A 1 88 ? -2.487 -1.565 -3.318 1.00 87.62 88 ILE A O 1
ATOM 711 N N . ILE A 1 89 ? -0.781 -2.935 -3.838 1.00 86.50 89 ILE A N 1
ATOM 712 C CA . ILE A 1 89 ? 0.270 -1.923 -3.705 1.00 86.50 89 ILE A CA 1
ATOM 713 C C . ILE A 1 89 ? 0.099 -0.820 -4.750 1.00 86.50 89 ILE A C 1
ATOM 715 O O . ILE A 1 89 ? 0.116 0.360 -4.417 1.00 86.50 89 ILE A O 1
ATOM 719 N N . LEU A 1 90 ? -0.175 -1.192 -5.995 1.00 87.06 90 LEU A N 1
ATOM 720 C CA . LEU A 1 90 ? -0.501 -0.256 -7.064 1.00 87.06 90 LEU A CA 1
ATOM 721 C C . LEU A 1 90 ? -1.798 0.507 -6.777 1.00 87.06 90 LEU A C 1
ATOM 723 O O . LEU A 1 90 ? -1.862 1.715 -6.984 1.00 87.06 90 LEU A O 1
ATOM 727 N N . GLY A 1 91 ? -2.824 -0.164 -6.253 1.00 87.88 91 GLY A N 1
ATOM 728 C CA . GLY A 1 91 ? -4.092 0.473 -5.907 1.00 87.88 91 GLY A CA 1
ATOM 729 C C . GLY A 1 91 ? -3.996 1.461 -4.740 1.00 87.88 91 GLY A C 1
ATOM 730 O O . GLY A 1 91 ? -4.770 2.415 -4.696 1.00 87.88 91 GLY A O 1
ATOM 731 N N . ILE A 1 92 ? -3.001 1.335 -3.851 1.00 88.50 92 ILE A N 1
ATOM 732 C CA . ILE A 1 92 ? -2.695 2.364 -2.839 1.00 88.50 92 ILE A CA 1
ATOM 733 C C . ILE A 1 92 ? -2.377 3.708 -3.507 1.00 88.50 92 ILE A C 1
ATOM 735 O O . ILE A 1 92 ? -2.785 4.748 -2.988 1.00 88.50 92 ILE A O 1
ATOM 739 N N . ALA A 1 93 ? -1.756 3.709 -4.694 1.00 88.31 93 ALA A N 1
ATOM 740 C CA . ALA A 1 93 ? -1.467 4.932 -5.443 1.00 88.31 93 ALA A CA 1
ATOM 741 C C . ALA A 1 93 ? -2.732 5.737 -5.802 1.00 88.31 93 ALA A C 1
ATOM 743 O O . ALA A 1 93 ? -2.640 6.948 -5.994 1.00 88.31 93 ALA A O 1
ATOM 744 N N . LEU A 1 94 ? -3.925 5.124 -5.823 1.00 87.31 94 LEU A N 1
ATOM 745 C CA . LEU A 1 94 ? -5.198 5.845 -5.991 1.00 87.31 94 LEU A CA 1
ATOM 746 C C . LEU A 1 94 ? -5.476 6.829 -4.842 1.00 87.31 94 LEU A C 1
ATOM 748 O O . LEU A 1 94 ? -6.181 7.818 -5.035 1.00 87.31 94 LEU A O 1
ATOM 752 N N . TYR A 1 95 ? -4.920 6.562 -3.659 1.00 87.06 95 TYR A N 1
ATOM 753 C CA . TYR A 1 95 ? -5.139 7.325 -2.430 1.00 87.06 95 TYR A CA 1
ATOM 754 C C . TYR A 1 95 ? -3.965 8.246 -2.073 1.00 87.06 95 TYR A C 1
ATOM 756 O O . TYR A 1 95 ? -4.125 9.128 -1.228 1.00 87.06 95 TYR A O 1
ATOM 764 N N . ILE A 1 96 ? -2.810 8.068 -2.721 1.00 87.19 96 ILE A N 1
ATOM 765 C CA . ILE A 1 96 ? -1.649 8.955 -2.597 1.00 87.19 96 ILE A CA 1
ATOM 766 C C . ILE A 1 96 ? -1.936 10.298 -3.285 1.00 87.19 96 ILE A C 1
ATOM 768 O O . ILE A 1 96 ? -2.640 10.361 -4.298 1.00 87.19 96 ILE A O 1
ATOM 772 N N . LYS A 1 97 ? -1.378 11.386 -2.743 1.00 84.31 97 LYS A N 1
ATOM 773 C CA . LYS A 1 97 ? -1.447 12.722 -3.356 1.00 84.31 97 LYS A CA 1
ATOM 774 C C . LYS A 1 97 ? -0.835 12.700 -4.754 1.00 84.31 97 LYS A C 1
ATOM 776 O O . LYS A 1 97 ? 0.182 12.053 -4.975 1.00 84.31 97 LYS A O 1
ATOM 781 N N . GLU A 1 98 ? -1.426 13.431 -5.694 1.00 82.94 98 GLU A N 1
ATOM 782 C CA . GLU A 1 98 ? -1.009 13.400 -7.104 1.00 82.94 98 GLU A CA 1
ATOM 783 C C . GLU A 1 98 ? 0.483 13.718 -7.308 1.00 82.94 98 GLU A C 1
ATOM 785 O O . GLU A 1 98 ? 1.159 13.025 -8.066 1.00 82.94 98 GLU A O 1
ATOM 790 N N . GLU A 1 99 ? 1.017 14.673 -6.543 1.00 82.88 99 GLU A N 1
ATOM 791 C CA . GLU A 1 99 ? 2.438 15.057 -6.541 1.00 82.88 99 GLU A CA 1
ATOM 792 C C . GLU A 1 99 ? 3.405 13.942 -6.095 1.00 82.88 99 GLU A C 1
ATOM 794 O O . GLU A 1 99 ? 4.586 13.953 -6.456 1.00 82.88 99 GLU A O 1
ATOM 799 N N . ASP A 1 100 ? 2.910 12.969 -5.327 1.00 85.19 100 ASP A N 1
ATOM 800 C CA . ASP A 1 100 ? 3.689 11.866 -4.766 1.00 85.19 100 ASP A CA 1
ATOM 801 C C . ASP A 1 100 ? 3.380 10.520 -5.429 1.00 85.19 100 ASP A C 1
ATOM 803 O O . ASP A 1 100 ? 4.159 9.583 -5.264 1.00 85.19 100 ASP A O 1
ATOM 807 N N . LYS A 1 101 ? 2.307 10.407 -6.228 1.00 85.88 101 LYS A N 1
ATOM 808 C CA . LYS A 1 101 ? 1.922 9.156 -6.913 1.00 85.88 101 LYS A CA 1
ATOM 809 C C . LYS A 1 101 ? 3.067 8.572 -7.728 1.00 85.88 101 LYS A C 1
ATOM 811 O O . LYS A 1 101 ? 3.397 7.400 -7.580 1.00 85.88 101 LYS A O 1
ATOM 816 N N . VAL A 1 102 ? 3.701 9.395 -8.562 1.00 84.69 102 VAL A N 1
ATOM 817 C CA . VAL A 1 102 ? 4.814 8.950 -9.413 1.00 84.69 102 VAL A CA 1
ATOM 818 C C . VAL A 1 102 ? 5.999 8.496 -8.559 1.00 84.69 102 VAL A C 1
ATOM 820 O O . VAL A 1 102 ? 6.596 7.464 -8.851 1.00 84.69 102 VAL A O 1
ATOM 823 N N . LYS A 1 103 ? 6.314 9.218 -7.476 1.00 87.00 103 LYS A N 1
ATOM 824 C CA . LYS A 1 103 ? 7.411 8.856 -6.564 1.00 87.00 103 LYS A CA 1
ATOM 825 C C . LYS A 1 103 ? 7.124 7.531 -5.857 1.00 87.00 103 LYS A C 1
ATOM 827 O O . LYS A 1 103 ? 7.982 6.659 -5.836 1.00 87.00 103 LYS A O 1
ATOM 832 N N . PHE A 1 104 ? 5.903 7.356 -5.355 1.00 87.75 104 PHE A N 1
ATOM 833 C CA . PHE A 1 104 ? 5.442 6.115 -4.736 1.00 87.75 104 PHE A CA 1
ATOM 834 C C . PHE A 1 104 ? 5.560 4.924 -5.696 1.00 87.75 104 PHE A C 1
ATOM 836 O O . PHE A 1 104 ? 6.096 3.883 -5.326 1.00 87.75 104 PHE A O 1
ATOM 843 N N . LEU A 1 105 ? 5.119 5.082 -6.946 1.00 85.44 105 LEU A N 1
ATOM 844 C CA . LEU A 1 105 ? 5.209 4.026 -7.957 1.00 85.44 105 LEU A CA 1
ATOM 845 C C . LEU A 1 105 ? 6.661 3.688 -8.312 1.00 85.44 105 LEU A C 1
ATOM 847 O O . LEU A 1 105 ? 6.996 2.513 -8.430 1.00 85.44 105 LEU A O 1
ATOM 851 N N . ILE A 1 106 ? 7.540 4.689 -8.413 1.00 84.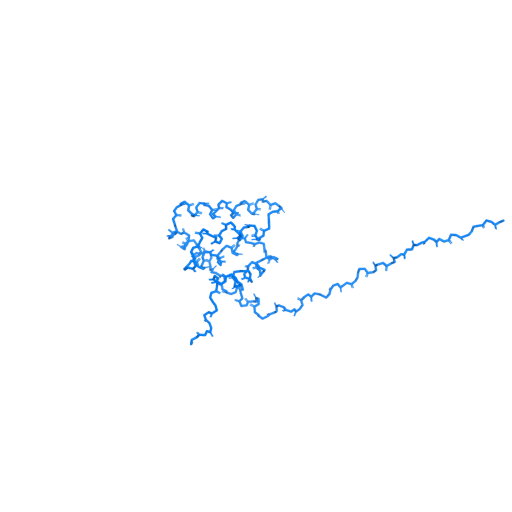50 106 ILE A N 1
ATOM 852 C CA . ILE A 1 106 ? 8.981 4.466 -8.601 1.00 84.50 106 ILE A CA 1
ATOM 853 C C . ILE A 1 106 ? 9.558 3.638 -7.443 1.00 84.50 106 ILE A C 1
ATOM 855 O O . ILE A 1 106 ? 10.316 2.702 -7.686 1.00 84.50 106 ILE A O 1
ATOM 859 N N . GLU A 1 107 ? 9.184 3.929 -6.195 1.00 85.44 107 GLU A N 1
ATOM 860 C CA . GLU A 1 107 ? 9.631 3.143 -5.036 1.00 85.44 107 GLU A CA 1
ATOM 861 C C . GLU A 1 107 ? 9.086 1.704 -5.059 1.00 85.44 107 GLU A C 1
ATOM 863 O O . GLU A 1 107 ? 9.805 0.769 -4.697 1.00 85.44 107 GLU A O 1
ATOM 868 N N . CYS A 1 108 ? 7.862 1.497 -5.558 1.00 83.94 108 CYS A N 1
ATOM 869 C CA . CYS A 1 108 ? 7.302 0.160 -5.781 1.00 83.94 108 CYS A CA 1
ATOM 870 C C . CYS A 1 108 ? 8.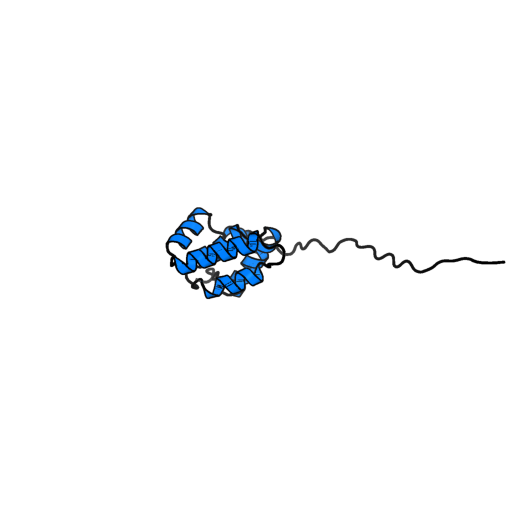117 -0.642 -6.810 1.00 83.94 108 CYS A C 1
ATOM 872 O O . CYS A 1 108 ? 8.383 -1.826 -6.592 1.00 83.94 108 CYS A O 1
ATOM 874 N N . VAL A 1 109 ? 8.543 -0.004 -7.908 1.00 82.00 109 VAL A N 1
ATOM 875 C CA . VAL A 1 109 ? 9.424 -0.625 -8.915 1.00 82.00 109 VAL A CA 1
ATOM 876 C C . VAL A 1 109 ? 10.787 -0.953 -8.309 1.00 82.00 109 VAL A C 1
ATOM 878 O O . VAL A 1 109 ? 11.255 -2.081 -8.436 1.00 82.00 109 VAL A O 1
ATOM 881 N N . LYS A 1 110 ? 11.413 -0.005 -7.599 1.00 82.06 110 LYS A N 1
ATOM 882 C CA . LYS A 1 110 ? 12.718 -0.225 -6.949 1.00 82.06 110 LYS A CA 1
ATOM 883 C C . LYS A 1 110 ? 12.687 -1.354 -5.926 1.00 82.06 110 LYS A C 1
ATOM 885 O O . LYS A 1 110 ? 13.670 -2.068 -5.778 1.00 82.06 110 LYS A O 1
ATOM 890 N N . SER A 1 111 ? 11.563 -1.512 -5.234 1.00 76.62 111 SER A N 1
ATOM 891 C CA . SER A 1 111 ? 11.368 -2.576 -4.248 1.00 76.62 111 SER A CA 1
ATOM 892 C C . SER A 1 111 ? 11.023 -3.931 -4.879 1.00 76.62 111 SER A C 1
ATOM 894 O O . SER A 1 111 ? 10.783 -4.887 -4.150 1.00 76.62 111 SER A O 1
ATOM 896 N N . GLY A 1 112 ? 10.972 -4.032 -6.215 1.00 74.12 112 GLY A N 1
ATOM 897 C CA . GLY A 1 112 ? 10.693 -5.283 -6.932 1.00 74.12 112 GLY A CA 1
ATOM 898 C C . GLY A 1 112 ? 9.258 -5.796 -6.769 1.00 74.12 112 GLY A C 1
ATOM 899 O O . GLY A 1 112 ? 8.990 -6.978 -6.982 1.00 74.12 112 GLY A O 1
ATOM 900 N N . ILE A 1 113 ? 8.339 -4.916 -6.362 1.00 73.25 113 ILE A N 1
ATOM 901 C CA . ILE A 1 113 ? 6.915 -5.221 -6.171 1.00 73.25 113 ILE A CA 1
ATOM 902 C C . ILE A 1 113 ? 6.199 -5.216 -7.516 1.00 73.25 113 ILE A C 1
ATOM 904 O O . ILE A 1 113 ? 5.350 -6.057 -7.799 1.00 73.25 113 ILE A O 1
ATOM 908 N N . ILE A 1 114 ? 6.543 -4.230 -8.339 1.00 69.19 114 ILE A N 1
ATOM 909 C CA . ILE A 1 114 ? 6.144 -4.178 -9.73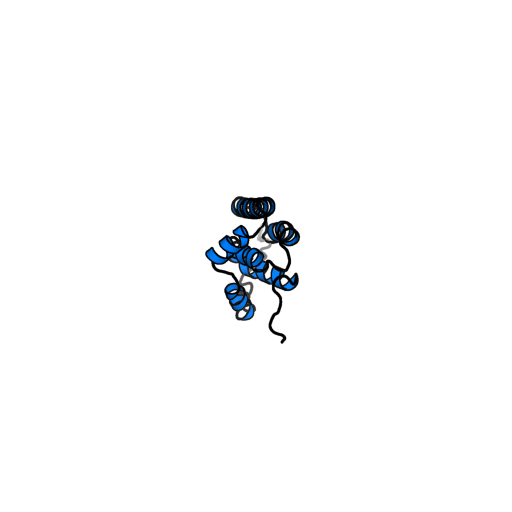5 1.00 69.19 114 ILE A CA 1
ATOM 910 C C . ILE A 1 114 ? 7.282 -4.864 -10.476 1.00 69.19 114 ILE A C 1
ATOM 912 O O . ILE A 1 114 ? 8.345 -4.274 -10.674 1.00 69.19 114 ILE A O 1
ATOM 916 N N . GLY A 1 115 ? 7.084 -6.142 -10.795 1.00 59.53 115 GLY A N 1
ATOM 917 C CA . GLY A 1 115 ? 8.010 -6.878 -11.638 1.00 59.53 115 GLY A CA 1
ATOM 918 C C . GLY A 1 115 ? 8.147 -6.153 -12.970 1.00 59.53 115 GLY A C 1
ATOM 919 O O . GLY A 1 115 ? 7.151 -5.769 -13.582 1.00 59.53 115 GLY A O 1
ATOM 920 N N . ASN A 1 116 ? 9.384 -5.953 -13.416 1.00 48.53 116 ASN A N 1
ATOM 921 C CA . ASN A 1 116 ? 9.665 -5.630 -14.805 1.00 48.53 116 ASN A CA 1
ATOM 922 C C . ASN A 1 116 ? 9.313 -6.871 -15.645 1.00 48.53 116 ASN A C 1
ATOM 924 O O . ASN A 1 116 ? 10.202 -7.580 -16.100 1.00 48.53 116 ASN A O 1
ATOM 928 N N . GLU A 1 117 ? 8.025 -7.188 -15.806 1.00 46.41 117 GLU A N 1
ATOM 929 C CA . GLU A 1 117 ? 7.542 -8.236 -16.717 1.00 46.41 117 GLU A CA 1
ATOM 930 C C . GLU A 1 117 ? 7.648 -7.742 -18.171 1.00 46.41 117 GLU A C 1
ATOM 932 O O . GLU A 1 117 ? 6.681 -7.691 -18.922 1.00 46.41 117 GLU A O 1
ATOM 937 N N . ALA A 1 118 ? 8.850 -7.307 -18.551 1.00 39.41 118 ALA A N 1
ATOM 938 C CA . ALA A 1 118 ? 9.240 -6.925 -19.904 1.00 39.41 118 ALA A CA 1
ATOM 939 C C . ALA A 1 118 ? 10.470 -7.718 -20.383 1.00 39.41 118 ALA A C 1
ATOM 941 O O . ALA A 1 118 ? 11.124 -7.332 -21.347 1.00 39.41 118 ALA A O 1
ATOM 942 N N . THR A 1 119 ? 10.800 -8.824 -19.715 1.00 37.69 119 THR A N 1
ATOM 943 C CA . THR A 1 119 ? 11.827 -9.769 -20.167 1.00 37.69 119 THR A CA 1
ATOM 944 C C . THR A 1 119 ? 11.270 -11.180 -20.129 1.00 37.69 119 THR A C 1
ATOM 946 O O . THR A 1 119 ? 11.535 -11.916 -19.181 1.00 37.69 119 THR A O 1
ATOM 949 N N . HIS A 1 120 ? 10.484 -11.537 -21.142 1.00 33.78 120 HIS A N 1
ATOM 950 C CA . HIS A 1 120 ? 10.437 -12.896 -21.670 1.00 33.78 120 HIS A CA 1
ATOM 951 C C . HIS A 1 120 ? 10.000 -12.884 -23.133 1.00 33.78 120 HIS A C 1
ATOM 953 O O . HIS A 1 120 ? 9.096 -12.086 -23.465 1.00 33.78 120 HIS A O 1
#

Radius of gyration: 21.64 Å; chains: 1; bounding box: 42×79×31 Å

Foldseek 3Di:
DDDDDDDDDPPPPPDDDDPPPPCDPVLVVLLVPQDDLVLLVVLLVVDDPVLSVQLVVLLVCCLVDPPDDLVNSCVSNVVSADLVSLNNQSNSLVSDDPVCSSVSSVVCVVVCSPPPPVDD

pLDDT: mean 73.87, std 17.61, range [33.78, 90.75]